Protein AF-A0A433K2B7-F1 (afdb_monomer_lite)

Secondary structure (DSSP, 8-state):
---HHHHHHHTHHHHHHHHHHHHHHHHHHHHH----SS--------------TTS-HHHHIIIIIHHHHHHHH--

Radius of gyration: 30.52 Å; chains: 1; bounding box: 67×20×67 Å

Structure (mmCIF, N/CA/C/O backbone):
data_AF-A0A433K2B7-F1
#
_entry.id   AF-A0A433K2B7-F1
#
loop_
_atom_site.group_PDB
_atom_site.id
_atom_site.type_symbol
_atom_site.label_atom_id
_atom_site.label_alt_id
_atom_site.label_comp_id
_atom_site.label_asym_id
_atom_site.label_entity_id
_atom_site.label_seq_id
_atom_site.pdbx_PDB_ins_code
_atom_site.Cartn_x
_atom_site.Cartn_y
_atom_site.Cartn_z
_atom_site.occupancy
_atom_site.B_iso_or_equiv
_atom_site.auth_seq_id
_atom_site.auth_comp_id
_atom_site.auth_asym_id
_atom_site.auth_atom_id
_atom_site.pdbx_PDB_model_num
ATOM 1 N N . MET A 1 1 ? 34.064 -1.512 -12.228 1.00 49.22 1 MET A N 1
ATOM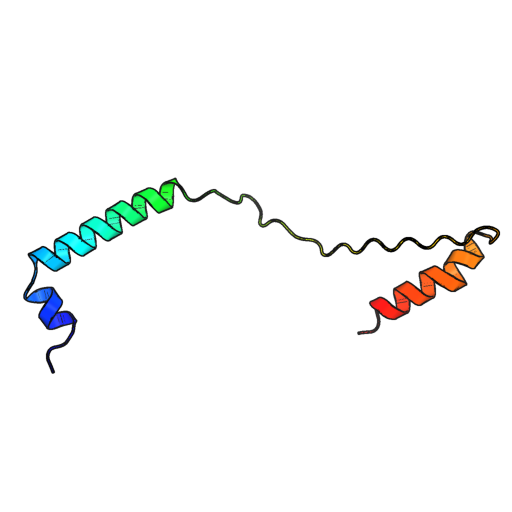 2 C CA . MET A 1 1 ? 32.717 -2.117 -12.159 1.00 49.22 1 MET A CA 1
ATOM 3 C C . MET A 1 1 ? 31.811 -1.268 -13.020 1.00 49.22 1 MET A C 1
ATOM 5 O O . MET A 1 1 ? 31.701 -0.086 -12.728 1.00 49.22 1 MET A O 1
ATOM 9 N N . ALA A 1 2 ? 31.261 -1.814 -14.105 1.00 62.78 2 ALA A N 1
ATOM 10 C CA . ALA A 1 2 ? 30.308 -1.062 -14.916 1.00 62.78 2 ALA A CA 1
ATOM 11 C C . ALA A 1 2 ? 29.052 -0.813 -14.075 1.00 62.78 2 ALA A C 1
ATOM 13 O O . ALA A 1 2 ? 28.473 -1.756 -13.532 1.00 62.78 2 ALA A O 1
ATOM 14 N N . SER A 1 3 ? 28.691 0.457 -13.911 1.00 82.94 3 SER A N 1
ATOM 15 C CA . SER A 1 3 ? 27.499 0.859 -13.173 1.00 82.94 3 SER A CA 1
ATOM 16 C C . SER A 1 3 ? 26.248 0.459 -13.959 1.00 82.94 3 SER A C 1
ATOM 18 O O . SER A 1 3 ? 26.271 0.395 -15.190 1.00 82.94 3 SER A O 1
ATOM 20 N N . LEU A 1 4 ? 25.124 0.245 -13.270 1.00 77.19 4 LEU A N 1
ATOM 21 C CA . LEU A 1 4 ? 23.818 0.093 -13.921 1.00 77.19 4 LEU A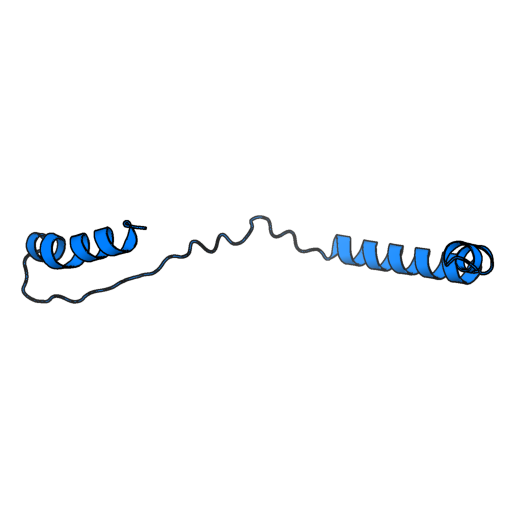 CA 1
ATOM 22 C C . LEU A 1 4 ? 23.529 1.272 -14.872 1.00 77.19 4 LEU A C 1
ATOM 24 O O . LEU A 1 4 ? 22.910 1.087 -15.919 1.00 77.19 4 LEU A O 1
ATOM 28 N N . ALA A 1 5 ? 24.057 2.458 -14.548 1.00 79.56 5 ALA A N 1
ATOM 29 C CA . ALA A 1 5 ? 24.003 3.637 -15.403 1.00 79.56 5 ALA A CA 1
ATOM 30 C C . ALA A 1 5 ? 24.752 3.446 -16.738 1.00 79.56 5 ALA A C 1
ATOM 32 O O . ALA A 1 5 ? 24.189 3.748 -17.787 1.00 79.56 5 ALA A O 1
ATOM 33 N N . ASP A 1 6 ? 25.966 2.882 -16.735 1.00 82.62 6 ASP A N 1
ATOM 34 C CA . ASP A 1 6 ? 26.738 2.630 -17.967 1.00 82.62 6 ASP A CA 1
ATOM 35 C C . ASP A 1 6 ? 26.020 1.644 -18.892 1.00 82.62 6 ASP A C 1
ATOM 37 O O . ASP A 1 6 ? 25.984 1.816 -20.114 1.00 82.62 6 ASP A O 1
ATOM 41 N N . TYR A 1 7 ? 25.405 0.615 -18.307 1.00 82.00 7 TYR A N 1
ATOM 42 C CA . TYR A 1 7 ? 24.636 -0.375 -19.054 1.00 82.00 7 TYR A CA 1
ATOM 43 C C . TYR A 1 7 ? 23.353 0.226 -19.646 1.00 82.00 7 TYR A C 1
ATOM 45 O O . TYR A 1 7 ? 23.035 -0.020 -20.813 1.00 82.00 7 TYR A O 1
ATOM 53 N N . ALA A 1 8 ? 22.652 1.061 -18.872 1.00 79.31 8 ALA A N 1
ATOM 54 C CA . ALA A 1 8 ? 21.450 1.760 -19.315 1.00 79.31 8 ALA A CA 1
ATOM 55 C C . ALA A 1 8 ? 21.737 2.761 -20.450 1.00 79.31 8 ALA A C 1
ATOM 57 O O . ALA A 1 8 ? 20.936 2.885 -21.380 1.00 79.31 8 ALA A O 1
ATOM 58 N N . ILE A 1 9 ? 22.888 3.437 -20.422 1.00 82.62 9 ILE A N 1
ATOM 59 C CA . ILE A 1 9 ? 23.299 4.383 -21.471 1.00 82.62 9 ILE A CA 1
ATOM 60 C C . ILE A 1 9 ? 23.745 3.636 -22.734 1.00 82.62 9 ILE A C 1
ATOM 62 O O . ILE A 1 9 ? 23.340 3.995 -23.841 1.00 82.62 9 ILE A O 1
ATOM 66 N N . SER A 1 10 ? 24.516 2.557 -22.580 1.00 85.31 10 SER A N 1
ATOM 67 C CA . SER A 1 10 ? 25.011 1.756 -23.709 1.00 85.31 10 SER A CA 1
ATOM 68 C C . SER A 1 10 ? 23.881 1.075 -24.489 1.00 85.31 10 SER A C 1
ATOM 70 O O . SER A 1 10 ? 23.988 0.868 -25.697 1.00 85.31 10 SER A O 1
ATOM 72 N N . ARG A 1 11 ? 22.770 0.736 -23.821 1.00 86.00 11 ARG A N 1
ATOM 73 C CA . ARG A 1 11 ? 21.594 0.085 -24.424 1.00 86.00 11 ARG A CA 1
ATOM 74 C C . ARG A 1 11 ? 20.393 1.023 -24.478 1.00 86.00 11 ARG A C 1
ATOM 76 O O . ARG A 1 11 ? 19.316 0.709 -23.972 1.00 86.00 11 ARG A O 1
ATOM 83 N N . LYS A 1 12 ? 20.569 2.153 -25.168 1.00 83.38 12 LYS A N 1
ATOM 84 C CA . LYS A 1 12 ? 19.564 3.220 -25.318 1.00 83.38 12 LYS A CA 1
ATOM 85 C C . LYS A 1 12 ? 18.170 2.718 -25.730 1.00 83.38 12 LYS A C 1
ATOM 87 O O . LYS A 1 12 ? 17.182 3.169 -25.160 1.00 83.38 12 LYS A O 1
ATOM 92 N N . THR A 1 13 ? 18.079 1.766 -26.663 1.00 89.38 13 THR A N 1
ATOM 93 C CA . THR A 1 13 ? 16.792 1.202 -27.119 1.00 89.38 13 THR A CA 1
ATOM 94 C C . THR A 1 13 ? 16.054 0.451 -26.010 1.00 89.38 13 THR A C 1
ATOM 96 O O . THR A 1 13 ? 14.847 0.613 -25.858 1.00 89.38 13 THR A O 1
ATOM 99 N N . VAL A 1 14 ? 16.774 -0.337 -25.205 1.00 90.12 14 VAL A N 1
ATOM 100 C CA . VAL A 1 14 ? 16.188 -1.110 -24.097 1.00 90.12 14 VAL A CA 1
ATOM 101 C C . VAL A 1 14 ? 15.736 -0.172 -22.980 1.00 90.12 14 VAL A C 1
ATOM 103 O O . VAL A 1 14 ? 14.621 -0.302 -22.485 1.00 90.12 14 VAL A O 1
ATOM 106 N N . SER A 1 15 ? 16.556 0.820 -22.632 1.00 91.31 15 SER A N 1
ATOM 107 C CA . SER A 1 15 ? 16.205 1.828 -21.627 1.00 91.31 15 SER A CA 1
ATOM 108 C C . SER A 1 15 ? 14.971 2.633 -22.028 1.00 91.31 15 SER A C 1
ATOM 110 O O . SER A 1 15 ? 14.067 2.814 -21.217 1.00 91.31 15 SER A O 1
ATOM 112 N N . PHE A 1 16 ? 14.882 3.063 -23.291 1.00 92.56 16 PHE A N 1
ATOM 113 C CA . PHE A 1 16 ? 13.711 3.787 -23.788 1.00 92.56 16 PHE A CA 1
ATOM 114 C C . PHE A 1 16 ? 12.449 2.917 -23.783 1.00 92.56 16 PHE A C 1
ATOM 116 O O . PHE A 1 16 ? 11.385 3.390 -23.393 1.00 92.56 16 PHE A O 1
ATOM 123 N N . PHE A 1 17 ? 12.570 1.637 -24.144 1.00 93.88 17 PHE A N 1
ATOM 124 C CA . PHE A 1 17 ? 11.461 0.688 -24.070 1.00 93.88 17 PHE A CA 1
ATOM 125 C C . PHE A 1 17 ? 10.940 0.524 -22.638 1.00 93.88 17 PHE A C 1
ATOM 127 O O . PHE A 1 17 ? 9.736 0.610 -22.416 1.00 93.88 17 PHE A O 1
ATOM 134 N N . ILE A 1 18 ? 11.832 0.355 -21.657 1.00 93.62 18 ILE A N 1
ATOM 135 C CA . ILE A 1 18 ? 11.451 0.230 -20.243 1.00 93.62 18 ILE A CA 1
ATOM 136 C C . ILE A 1 18 ? 10.774 1.513 -19.749 1.00 93.62 18 ILE A C 1
ATOM 138 O O . ILE A 1 18 ? 9.726 1.437 -19.113 1.00 93.62 18 ILE A O 1
ATOM 142 N N . ILE A 1 19 ? 11.324 2.687 -20.075 1.00 94.06 19 ILE A N 1
ATOM 143 C CA . ILE A 1 19 ? 10.730 3.978 -19.699 1.00 94.06 19 ILE A CA 1
ATOM 144 C C . ILE A 1 19 ? 9.328 4.125 -20.300 1.00 94.06 19 ILE A C 1
ATOM 146 O O . ILE A 1 19 ? 8.397 4.499 -19.587 1.00 94.06 19 ILE A O 1
ATOM 150 N N . ALA A 1 20 ? 9.158 3.804 -21.584 1.00 95.62 20 ALA A N 1
ATOM 151 C CA . ALA A 1 20 ? 7.865 3.871 -22.257 1.00 95.62 20 ALA A CA 1
ATOM 152 C C . ALA A 1 20 ? 6.852 2.894 -21.639 1.00 95.62 20 ALA A C 1
ATOM 154 O O . ALA A 1 20 ? 5.711 3.273 -21.380 1.00 95.62 20 ALA A O 1
ATOM 155 N N . LEU A 1 21 ? 7.283 1.666 -21.340 1.00 96.50 21 LEU A N 1
ATOM 156 C CA . LEU A 1 21 ? 6.451 0.634 -20.728 1.00 96.50 21 LEU A CA 1
ATOM 157 C C . LEU A 1 21 ? 5.985 1.042 -19.328 1.00 96.50 21 LEU A C 1
ATOM 159 O O . LEU A 1 21 ? 4.793 0.969 -19.039 1.00 96.50 21 LEU A O 1
ATOM 163 N N . VAL A 1 22 ? 6.901 1.512 -18.477 1.00 96.25 22 VAL A N 1
ATOM 164 C CA . VAL A 1 22 ? 6.577 1.970 -17.117 1.00 96.25 22 VAL A CA 1
ATOM 165 C C . VAL A 1 22 ? 5.678 3.200 -17.157 1.00 96.25 22 VAL A C 1
ATOM 167 O O . VAL A 1 22 ? 4.719 3.270 -16.395 1.00 96.25 22 VAL A O 1
ATOM 170 N N . SER A 1 23 ? 5.935 4.139 -18.070 1.00 96.38 23 SER A N 1
ATOM 171 C CA . SER A 1 23 ? 5.095 5.331 -18.225 1.00 96.38 23 SER A CA 1
ATOM 172 C C . SER A 1 23 ? 3.670 4.950 -18.621 1.00 96.38 23 SER A C 1
ATOM 174 O O . SER A 1 23 ? 2.722 5.403 -17.990 1.00 96.38 23 SER A O 1
ATOM 176 N N . PHE A 1 24 ? 3.509 4.062 -19.605 1.00 96.62 24 PHE A N 1
ATOM 177 C CA . PHE A 1 24 ? 2.196 3.628 -20.079 1.00 96.62 24 PHE A CA 1
ATOM 178 C C . PHE A 1 24 ? 1.428 2.829 -19.020 1.00 96.62 24 PHE A C 1
ATOM 180 O O . PHE A 1 24 ? 0.266 3.122 -18.739 1.00 96.62 24 PHE A O 1
ATOM 187 N N . ALA A 1 25 ? 2.089 1.864 -18.374 1.00 95.06 25 ALA A N 1
ATOM 188 C CA . ALA A 1 25 ? 1.504 1.097 -17.278 1.00 95.06 25 ALA A CA 1
ATOM 189 C C . ALA A 1 25 ? 1.126 2.000 -16.092 1.00 95.06 25 ALA A C 1
ATOM 191 O O . ALA A 1 25 ? 0.047 1.855 -15.520 1.00 95.06 25 ALA A O 1
ATOM 192 N N . GLY A 1 26 ? 1.984 2.969 -15.763 1.00 93.69 26 GLY A N 1
ATOM 193 C CA . GLY A 1 26 ? 1.737 3.966 -14.727 1.00 93.69 26 GLY A CA 1
ATOM 194 C C . GLY A 1 26 ? 0.534 4.847 -15.049 1.00 93.69 26 GLY A C 1
ATOM 195 O O . GLY A 1 26 ? -0.310 5.046 -14.183 1.00 93.69 26 GLY A O 1
ATOM 196 N N . THR A 1 27 ? 0.397 5.311 -16.294 1.00 94.25 27 THR A N 1
ATOM 197 C CA . THR A 1 27 ? -0.773 6.079 -16.744 1.00 94.25 27 THR A CA 1
ATOM 198 C C . THR A 1 27 ? -2.062 5.271 -16.607 1.00 94.25 27 THR A C 1
ATOM 200 O O . THR A 1 27 ? -3.042 5.775 -16.064 1.00 94.25 27 THR A O 1
ATOM 203 N N . ILE A 1 28 ? -2.066 4.004 -17.033 1.00 93.44 28 ILE A N 1
ATOM 204 C CA . ILE A 1 28 ? -3.236 3.126 -16.880 1.00 93.44 28 ILE A CA 1
ATOM 205 C C . ILE A 1 28 ? -3.583 2.947 -15.401 1.00 93.44 28 ILE A C 1
ATOM 207 O O . ILE A 1 28 ? -4.742 3.104 -15.025 1.00 93.44 28 ILE A O 1
ATOM 211 N N . CYS A 1 29 ? -2.593 2.645 -14.560 1.00 91.00 29 CYS A N 1
ATOM 212 C CA . CYS A 1 29 ? -2.794 2.458 -13.125 1.00 91.00 29 CYS A CA 1
ATOM 213 C C . CYS A 1 29 ? -3.323 3.734 -12.459 1.00 91.00 29 CYS A C 1
ATOM 215 O O . CYS A 1 29 ? -4.257 3.667 -11.672 1.00 91.00 29 CYS A O 1
ATOM 217 N N . PHE A 1 30 ? -2.795 4.898 -12.842 1.00 88.06 30 PHE A N 1
ATOM 218 C CA . PHE A 1 30 ? -3.233 6.196 -12.337 1.00 88.06 30 PHE A CA 1
ATOM 219 C C . PHE A 1 30 ? -4.718 6.457 -12.614 1.00 88.06 30 PHE A C 1
ATOM 221 O O . PHE A 1 30 ? -5.433 6.907 -11.725 1.00 88.06 30 PHE A O 1
ATOM 228 N N . PHE A 1 31 ? -5.206 6.125 -13.813 1.00 87.25 31 PHE A N 1
ATOM 229 C CA . PHE A 1 31 ? -6.629 6.265 -14.141 1.00 87.25 31 PHE A CA 1
ATOM 230 C C . PHE A 1 31 ? -7.518 5.182 -13.518 1.00 87.25 31 PHE A C 1
ATOM 232 O O . PHE A 1 31 ? -8.697 5.428 -13.286 1.00 87.25 31 PHE A O 1
ATOM 239 N N . ASN A 1 32 ? -6.970 3.995 -13.250 1.00 84.00 32 ASN A N 1
ATOM 240 C CA . ASN A 1 32 ? -7.683 2.901 -12.585 1.00 84.00 32 ASN A CA 1
ATOM 241 C C . ASN A 1 32 ? -7.596 2.971 -11.057 1.00 84.00 32 ASN A C 1
ATOM 243 O O . ASN A 1 32 ? -8.166 2.119 -10.374 1.00 84.00 32 ASN A O 1
ATOM 247 N N . LEU A 1 33 ? -6.883 3.954 -10.507 1.00 81.50 33 LEU A N 1
ATOM 248 C CA . LEU A 1 33 ? -6.766 4.105 -9.071 1.00 81.50 33 LEU A CA 1
ATOM 249 C C . LEU A 1 33 ? -8.121 4.558 -8.528 1.00 81.50 33 LEU A C 1
ATOM 251 O O . LEU A 1 33 ? -8.534 5.706 -8.699 1.00 81.50 33 LEU A O 1
ATOM 255 N N . GLY A 1 34 ? -8.829 3.624 -7.893 1.00 72.06 34 GLY A N 1
ATOM 256 C CA . GLY A 1 34 ? -10.066 3.913 -7.188 1.00 72.06 34 GLY A CA 1
ATOM 257 C C . GLY A 1 34 ? -9.799 4.992 -6.148 1.00 72.06 34 GLY A C 1
ATOM 258 O O . GLY A 1 34 ? -8.971 4.814 -5.254 1.00 72.06 34 GLY A O 1
ATOM 259 N N . ARG A 1 35 ? -10.478 6.131 -6.282 1.00 71.12 35 ARG A N 1
ATOM 260 C CA . ARG A 1 35 ? -10.478 7.164 -5.251 1.00 71.12 35 ARG A CA 1
ATOM 261 C C . ARG A 1 35 ? -11.258 6.597 -4.069 1.00 71.12 35 ARG A C 1
ATOM 263 O O . ARG A 1 35 ? -12.482 6.631 -4.072 1.00 71.12 35 ARG A O 1
ATOM 270 N N . LEU A 1 36 ? -10.547 6.029 -3.097 1.00 61.44 36 LEU A N 1
ATOM 271 C CA . LEU A 1 36 ? -11.078 5.842 -1.750 1.00 61.44 36 LEU A CA 1
ATOM 272 C C . LEU A 1 36 ? -11.273 7.256 -1.194 1.00 61.44 36 LEU A C 1
ATOM 274 O O . LEU A 1 36 ? -10.321 7.885 -0.740 1.00 61.44 36 LEU A O 1
ATOM 278 N N . GLU A 1 37 ? -12.468 7.803 -1.423 1.00 60.31 37 GLU A N 1
ATOM 279 C CA . GLU A 1 37 ? -12.835 9.192 -1.118 1.00 60.31 37 GLU A CA 1
ATOM 280 C C . GLU A 1 37 ? -12.752 9.482 0.380 1.00 60.31 37 GLU A C 1
ATOM 282 O O . GLU A 1 37 ? -12.380 10.586 0.753 1.00 60.31 37 GLU A O 1
ATOM 287 N N . ASP A 1 38 ? -12.912 8.453 1.206 1.00 61.25 38 ASP A N 1
ATOM 288 C CA . ASP A 1 38 ? -12.495 8.457 2.595 1.00 61.25 38 ASP A CA 1
ATOM 289 C C . ASP A 1 38 ? -11.800 7.122 2.897 1.00 61.25 38 ASP A C 1
ATOM 291 O O . ASP A 1 38 ? -12.253 6.074 2.417 1.00 61.25 38 ASP A O 1
ATOM 295 N N . PRO A 1 39 ? -10.695 7.105 3.667 1.00 61.81 39 PRO A N 1
ATOM 296 C CA . PRO A 1 39 ? -10.248 5.858 4.267 1.00 61.81 39 PRO A CA 1
ATOM 297 C C . PRO A 1 39 ? -11.434 5.277 5.041 1.00 61.81 39 PRO A C 1
ATOM 299 O O . PRO A 1 39 ? -12.071 6.001 5.806 1.00 61.81 39 PRO A O 1
ATOM 302 N N . GLU A 1 40 ? -11.742 3.989 4.852 1.00 62.03 40 GLU A N 1
ATOM 303 C CA . GLU A 1 40 ? -12.683 3.287 5.725 1.00 62.03 40 GLU A CA 1
ATOM 304 C C . GLU A 1 40 ? -12.129 3.419 7.147 1.00 62.03 40 GLU A C 1
ATOM 306 O O . GLU A 1 40 ? -11.202 2.708 7.544 1.00 62.03 40 GLU A O 1
ATOM 311 N N . PHE A 1 41 ? -12.638 4.390 7.909 1.00 56.28 41 PHE A N 1
ATOM 312 C CA . PHE A 1 41 ? -12.368 4.480 9.328 1.00 56.28 41 PHE A CA 1
ATOM 313 C C . PHE A 1 41 ? -13.022 3.242 9.917 1.00 56.28 41 PHE A C 1
ATOM 315 O O . PHE A 1 41 ? -14.210 3.223 10.232 1.00 56.28 41 PHE A O 1
ATOM 322 N N . THR A 1 42 ? -12.237 2.174 10.038 1.00 59.28 42 THR A N 1
ATOM 323 C CA . THR A 1 42 ? -12.573 1.036 10.875 1.00 59.28 42 THR A CA 1
ATOM 324 C C . THR A 1 42 ? -12.503 1.545 12.306 1.00 59.28 42 THR A C 1
ATOM 326 O O . THR A 1 42 ? -11.523 1.317 13.019 1.00 59.28 42 THR A O 1
ATOM 329 N N . VAL A 1 43 ? -13.510 2.315 12.724 1.00 62.38 43 VAL A N 1
ATOM 330 C CA . VAL A 1 43 ? -13.728 2.582 14.138 1.00 62.38 43 VAL A CA 1
ATOM 331 C C . VAL A 1 43 ? -13.805 1.193 14.746 1.00 62.38 43 VAL A C 1
ATOM 333 O O . VAL A 1 43 ? -14.656 0.390 14.362 1.00 62.38 43 VAL A O 1
ATOM 336 N N . LYS A 1 44 ? -12.817 0.842 15.573 1.00 64.00 44 LYS A N 1
ATOM 337 C CA . LYS A 1 44 ? -12.754 -0.465 16.226 1.00 64.00 44 LYS A CA 1
ATOM 338 C C . LYS A 1 44 ?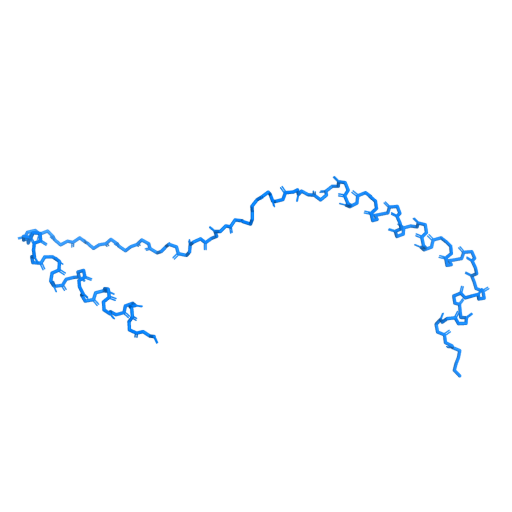 -13.863 -0.499 17.273 1.00 64.00 44 LYS A C 1
ATOM 340 O O . LYS A 1 44 ? -13.613 -0.330 18.459 1.00 64.00 44 LYS A O 1
ATOM 345 N N . THR A 1 45 ? -15.100 -0.639 16.819 1.00 68.94 45 THR A N 1
ATOM 346 C CA . THR A 1 45 ? -16.278 -0.725 17.666 1.00 68.94 45 THR A CA 1
ATOM 347 C C . THR A 1 45 ? -16.405 -2.170 18.115 1.00 68.94 45 THR A C 1
ATOM 349 O O . THR A 1 45 ? -16.691 -3.059 17.316 1.00 68.94 45 THR A O 1
ATOM 352 N N . ALA A 1 46 ? -16.165 -2.408 19.399 1.00 71.50 46 ALA A N 1
ATOM 353 C CA . ALA A 1 46 ? -16.525 -3.657 20.048 1.00 71.50 46 ALA A CA 1
ATOM 354 C C . ALA A 1 46 ? -17.910 -3.478 20.682 1.00 71.50 46 ALA A C 1
ATOM 356 O O . ALA A 1 46 ? -18.104 -2.579 21.497 1.00 71.50 46 ALA A O 1
ATOM 357 N N . ILE A 1 47 ? -18.878 -4.309 20.290 1.00 75.75 47 ILE A N 1
ATOM 358 C CA . ILE A 1 47 ? -20.197 -4.353 20.933 1.00 75.75 47 ILE A CA 1
ATOM 359 C C . ILE A 1 47 ? -20.134 -5.415 22.025 1.00 75.75 47 ILE A C 1
ATOM 361 O O . ILE A 1 47 ? -19.849 -6.579 21.741 1.00 75.75 47 ILE A O 1
ATOM 365 N N . ILE A 1 48 ? -20.400 -5.016 23.267 1.00 73.56 48 ILE A N 1
ATOM 366 C CA . ILE A 1 48 ? -20.437 -5.915 24.419 1.00 73.56 48 ILE A CA 1
ATOM 367 C C . ILE A 1 48 ? -21.863 -5.905 24.950 1.00 73.56 48 ILE A C 1
ATOM 369 O O . ILE A 1 48 ? -22.364 -4.880 25.402 1.00 73.56 48 ILE A O 1
ATOM 373 N N . THR A 1 49 ? -22.535 -7.048 24.844 1.00 79.06 49 THR A N 1
ATOM 374 C CA . THR A 1 49 ? -23.909 -7.227 25.317 1.00 79.06 49 THR A CA 1
ATOM 375 C C . THR A 1 49 ? -23.902 -8.190 26.491 1.00 79.06 49 THR A C 1
ATOM 377 O O . THR A 1 49 ? -23.491 -9.341 26.354 1.00 79.06 49 THR A O 1
ATOM 380 N N . THR A 1 50 ? -24.372 -7.724 27.643 1.00 74.94 50 THR A N 1
ATOM 381 C CA . THR A 1 50 ? -24.516 -8.524 28.860 1.00 74.94 50 THR A CA 1
ATOM 382 C C . THR A 1 50 ? -25.995 -8.628 29.219 1.00 74.94 50 THR A C 1
ATOM 384 O O . THR A 1 50 ? -26.699 -7.633 29.371 1.00 74.94 50 THR A O 1
ATOM 387 N N . HIS A 1 51 ? -26.499 -9.858 29.322 1.00 77.06 51 HIS A N 1
ATOM 388 C CA . HIS A 1 51 ? -27.873 -10.107 29.746 1.00 77.06 5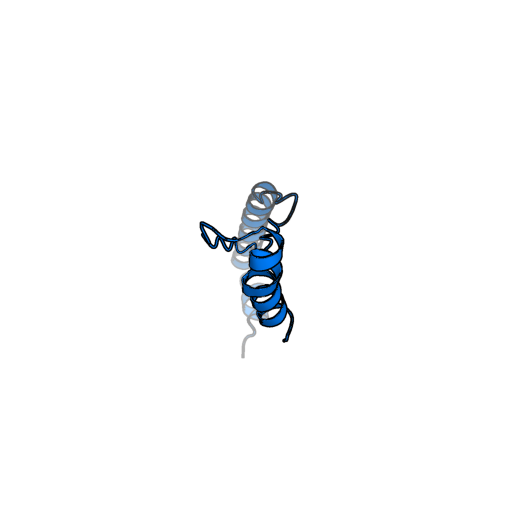1 HIS A CA 1
ATOM 389 C C . HIS A 1 51 ? -27.907 -10.326 31.259 1.00 77.06 51 HIS A C 1
ATOM 391 O O . HIS A 1 51 ? -27.397 -11.335 31.740 1.00 77.06 51 HIS A O 1
ATOM 397 N N . TYR A 1 52 ? -28.533 -9.403 31.995 1.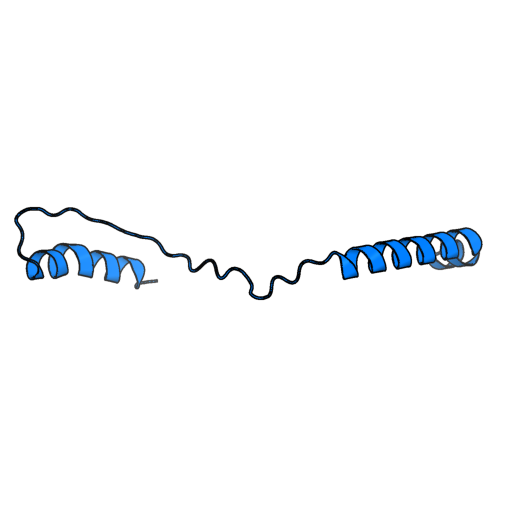00 79.38 52 TYR A N 1
ATOM 398 C CA . TYR A 1 52 ? -28.699 -9.499 33.449 1.00 79.38 52 TYR A CA 1
ATOM 399 C C . TYR A 1 52 ? -30.184 -9.378 33.842 1.00 79.38 52 TYR A C 1
ATOM 401 O O . TYR A 1 52 ? -30.666 -8.301 34.199 1.00 79.38 52 TYR A O 1
ATOM 409 N N . PRO A 1 53 ? -30.965 -10.463 33.674 1.00 74.94 53 PRO A N 1
ATOM 410 C CA . PRO A 1 53 ? -32.402 -10.441 33.915 1.00 74.94 53 PRO A CA 1
ATOM 411 C C . PRO A 1 53 ? -32.721 -10.376 35.416 1.00 74.94 53 PRO A C 1
ATOM 413 O O . PRO A 1 53 ? -32.183 -11.149 36.203 1.00 74.94 53 PRO A O 1
ATOM 416 N N . GLY A 1 54 ? -33.655 -9.500 35.797 1.00 77.25 54 GLY A N 1
ATOM 417 C CA .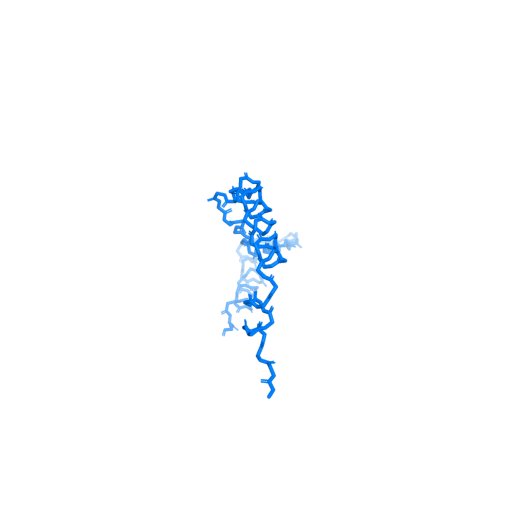 GLY A 1 54 ? -34.174 -9.405 37.170 1.00 77.25 54 GLY A CA 1
ATOM 418 C C . GLY A 1 54 ? -33.519 -8.346 38.065 1.00 77.25 54 GLY A C 1
ATOM 419 O O . GLY A 1 54 ? -33.951 -8.197 39.204 1.00 77.25 54 GLY A O 1
ATOM 420 N N . ALA A 1 55 ? -32.536 -7.593 37.564 1.00 79.00 55 ALA A N 1
ATOM 421 C CA . ALA A 1 55 ? -31.917 -6.474 38.275 1.00 79.00 55 ALA A CA 1
ATOM 422 C C . ALA A 1 55 ? -32.476 -5.116 37.824 1.00 79.00 55 ALA A C 1
ATOM 424 O O . ALA A 1 55 ? -32.914 -4.958 36.681 1.00 79.00 55 ALA A O 1
ATOM 425 N N . ASN A 1 56 ? -32.455 -4.128 38.723 1.00 82.81 56 ASN A N 1
ATOM 426 C CA . ASN A 1 56 ? -32.806 -2.750 38.377 1.00 82.81 56 ASN A CA 1
ATOM 427 C C . ASN A 1 56 ? -31.726 -2.131 37.470 1.00 82.81 56 ASN A C 1
ATOM 429 O O . ASN A 1 56 ? -30.556 -2.492 37.579 1.00 82.81 56 ASN A O 1
ATOM 433 N N . ALA A 1 57 ? -32.092 -1.163 36.625 1.00 80.69 57 ALA A N 1
ATOM 434 C CA . ALA A 1 57 ? -31.156 -0.517 35.696 1.00 80.69 57 ALA A CA 1
ATOM 435 C C . ALA A 1 57 ? -29.913 0.061 36.406 1.00 80.69 57 ALA A C 1
ATOM 437 O O . ALA A 1 57 ? -28.798 -0.115 35.929 1.00 80.69 57 ALA A O 1
ATOM 438 N N . GLU A 1 58 ? -30.106 0.657 37.585 1.00 82.81 58 GLU A N 1
ATOM 439 C CA . GLU A 1 58 ? -29.034 1.205 38.432 1.00 82.81 58 GLU A CA 1
ATOM 440 C C . GLU A 1 58 ? -28.081 0.124 38.973 1.00 82.81 58 GLU A C 1
ATOM 442 O O . GLU A 1 58 ? -26.874 0.328 39.055 1.00 82.81 58 GLU A O 1
ATOM 447 N N . GLN A 1 59 ? -28.600 -1.065 39.296 1.00 82.19 59 GLN A N 1
ATOM 448 C CA . GLN A 1 59 ? -27.759 -2.185 39.733 1.00 82.19 59 GLN A CA 1
ATOM 449 C C . GLN A 1 59 ? -26.917 -2.726 38.576 1.00 82.19 59 GLN A C 1
ATOM 451 O O . GLN A 1 59 ? -25.742 -3.025 38.762 1.00 82.19 59 GLN A O 1
ATOM 456 N N . VAL A 1 60 ? -27.493 -2.814 37.371 1.00 84.62 60 VAL A N 1
ATOM 457 C CA . VAL A 1 60 ? -26.761 -3.265 36.175 1.00 84.62 60 VAL A CA 1
ATOM 458 C C . VAL A 1 60 ? -25.638 -2.289 35.820 1.00 84.62 60 VAL A C 1
ATOM 460 O O . VAL A 1 60 ? -24.548 -2.718 35.446 1.00 84.62 60 VAL A O 1
ATOM 463 N N . GLU A 1 61 ? -25.876 -0.986 35.971 1.00 83.06 61 GLU A N 1
ATOM 464 C CA . GLU A 1 61 ? -24.855 0.038 35.756 1.00 83.06 61 GLU A CA 1
ATOM 465 C C . GLU A 1 61 ? -23.662 -0.152 36.702 1.00 83.06 61 GLU A C 1
ATOM 467 O O . GLU A 1 61 ? -22.533 -0.311 36.237 1.00 83.06 61 GLU A O 1
ATOM 472 N N . LEU A 1 62 ? -23.915 -0.190 38.013 1.00 85.56 62 LEU A N 1
ATOM 473 C CA . LEU A 1 62 ? -22.867 -0.242 39.034 1.00 85.56 62 LEU A CA 1
ATOM 474 C C . LEU A 1 62 ? -22.103 -1.573 39.048 1.00 85.56 62 LEU A C 1
ATOM 476 O O . LEU A 1 62 ? -20.897 -1.591 39.286 1.00 85.56 62 LEU A O 1
ATOM 480 N N . GLU A 1 63 ? -22.791 -2.693 38.820 1.00 83.06 63 GLU A N 1
ATOM 481 C CA . GLU A 1 63 ? -22.192 -4.029 38.934 1.00 83.06 63 GLU A CA 1
ATOM 482 C C . GLU A 1 63 ? -21.580 -4.534 37.626 1.00 83.06 63 GLU A C 1
ATOM 484 O O . GLU A 1 63 ? -20.692 -5.385 37.662 1.00 83.06 63 GLU A O 1
ATOM 489 N N . VAL A 1 64 ? -22.044 -4.049 36.470 1.00 83.06 64 VAL A N 1
ATOM 490 C CA . VAL A 1 64 ? -21.634 -4.583 35.163 1.00 83.06 64 VAL A CA 1
ATOM 491 C C . VAL A 1 64 ? -21.001 -3.502 34.300 1.00 83.06 64 VAL A C 1
ATOM 493 O O . VAL A 1 64 ? -19.844 -3.649 33.908 1.00 83.06 64 VAL A O 1
ATOM 496 N N . THR A 1 65 ? -21.719 -2.419 34.005 1.00 84.56 65 THR A N 1
ATOM 497 C CA . THR A 1 65 ? -21.242 -1.396 33.058 1.00 84.56 65 THR A CA 1
ATOM 498 C C . THR A 1 65 ? -20.007 -0.660 33.584 1.00 84.56 65 THR A C 1
ATOM 500 O O . THR A 1 65 ? -18.991 -0.617 32.894 1.00 84.56 65 THR A O 1
ATOM 503 N N . ASP A 1 66 ? -20.041 -0.171 34.825 1.00 85.75 66 ASP A N 1
ATOM 504 C CA . ASP A 1 66 ? -18.960 0.620 35.434 1.00 85.75 66 ASP A CA 1
ATOM 505 C C . ASP A 1 66 ? -17.653 -0.186 35.585 1.00 85.75 66 ASP A C 1
ATOM 507 O O . ASP A 1 66 ? -16.554 0.322 35.349 1.00 85.75 66 ASP A O 1
ATOM 511 N N . LEU A 1 67 ? -17.748 -1.485 35.898 1.00 84.69 67 LEU A N 1
ATOM 512 C CA . LEU A 1 67 ? -16.577 -2.370 35.957 1.00 84.69 67 LEU A CA 1
ATOM 513 C C . LEU A 1 67 ? -15.952 -2.604 34.574 1.00 84.69 67 LEU A C 1
ATOM 515 O O . LEU A 1 67 ? -14.724 -2.632 34.451 1.00 84.69 67 LEU A O 1
ATOM 519 N N . LEU A 1 68 ? -16.780 -2.772 33.538 1.00 83.88 68 LEU A N 1
ATOM 520 C CA . LEU A 1 68 ? -16.313 -2.970 32.165 1.00 83.88 68 LEU A CA 1
ATOM 521 C C . LEU A 1 68 ? -15.654 -1.702 31.611 1.00 83.88 68 LEU A C 1
ATOM 523 O O . LEU A 1 68 ? -14.590 -1.797 30.998 1.00 83.88 68 LEU A O 1
ATOM 527 N N . GLU A 1 69 ? -16.230 -0.528 31.871 1.00 82.00 69 GLU A N 1
ATOM 528 C CA . GLU A 1 69 ? -15.659 0.760 31.466 1.00 82.00 69 GLU A CA 1
ATOM 529 C C . GLU A 1 69 ? -14.312 1.012 32.146 1.00 82.00 69 GLU A C 1
ATOM 531 O O . GLU A 1 69 ? -13.310 1.253 31.468 1.00 82.00 69 GLU A O 1
ATOM 536 N N . LYS A 1 70 ? -14.232 0.848 33.472 1.00 84.12 70 LYS A N 1
ATOM 537 C CA . LYS A 1 70 ? -12.971 0.997 34.218 1.00 84.12 70 LYS A CA 1
ATOM 538 C C . LYS A 1 70 ? -11.880 0.050 33.719 1.00 84.12 70 LYS A C 1
ATOM 540 O O . LYS A 1 70 ? -10.721 0.454 33.629 1.00 84.12 70 LYS A O 1
ATOM 545 N N . GLY A 1 71 ? -12.239 -1.185 33.362 1.00 79.06 71 GLY A N 1
ATOM 546 C CA . GLY A 1 71 ? -11.307 -2.171 32.812 1.00 79.06 71 GLY A CA 1
ATOM 547 C C . GLY A 1 71 ? -10.775 -1.825 31.416 1.00 79.06 71 GLY A C 1
ATOM 548 O O . GLY A 1 71 ? -9.633 -2.159 31.109 1.00 79.06 71 GLY A O 1
ATOM 549 N N . MET A 1 72 ? -11.567 -1.149 30.579 1.00 74.25 72 MET A N 1
ATOM 550 C CA . MET A 1 72 ? -11.166 -0.754 29.219 1.00 74.25 72 MET A CA 1
ATOM 551 C C . MET A 1 72 ? -10.449 0.596 29.170 1.00 74.25 72 MET A C 1
ATOM 553 O O . MET A 1 72 ? -9.613 0.804 28.295 1.00 74.25 72 MET A O 1
ATOM 557 N N . THR A 1 73 ? -10.764 1.511 30.088 1.00 74.00 73 THR A N 1
ATOM 558 C CA . THR A 1 73 ? -10.180 2.859 30.137 1.00 74.00 73 THR A CA 1
ATOM 559 C C . THR A 1 73 ? -8.849 2.915 30.895 1.00 74.00 73 THR A C 1
ATOM 561 O O . THR A 1 73 ? -8.045 3.800 30.629 1.00 74.00 73 THR A O 1
ATOM 564 N N . SER A 1 74 ? -8.578 1.988 31.820 1.00 63.00 74 SER A N 1
ATOM 565 C CA . SER A 1 74 ? -7.332 1.967 32.601 1.00 63.00 74 SER A CA 1
ATOM 566 C C . SER A 1 74 ? -6.179 1.252 31.869 1.00 63.00 74 SER A C 1
ATOM 568 O O . SER A 1 74 ? -5.719 0.192 32.303 1.00 63.00 74 SER A O 1
ATOM 570 N N . ASN A 1 75 ? -5.680 1.841 30.782 1.00 52.25 75 ASN A N 1
ATOM 571 C CA . ASN A 1 75 ? -4.340 1.599 30.223 1.00 52.25 75 ASN A CA 1
ATOM 572 C C . ASN A 1 75 ? -3.755 2.926 29.735 1.00 52.25 75 ASN A C 1
ATOM 574 O O . ASN A 1 75 ? -2.543 3.136 29.949 1.00 52.25 75 ASN A O 1
#

Sequence (75 aa):
MASLADYAISRKTVSFFIIALVSFAGTICFFNLGRLEDPEFTVKTAIITTHYPGANAEQVELEVTDLLEKGMTSN

pLDDT: mean 79.82, std 11.48, range [49.22, 96.62]

Foldseek 3Di:
DQDPVNVLVVCVVVVVVVVVVCVVVVVVCVVVPPPPVDDPPPPVDDDDDDDDPPDDPVCCCVVPVVVVCCVVPVD